Protein AF-A0A7Y3SZA1-F1 (afdb_monomer_lite)

Organism: NCBI:txid238834

Foldseek 3Di:
DWDQDPNDIDDPVQWDWLDKDWDPDDPPDQATKIWTWTAHPVGWIKIWIWGHLPDPQFDDDDPDTGTDIDIGTDDPVRSLVVCVVVVVVVSCCVVPVPPDDDD

Sequence (103 aa):
MRRVIEKRVYDTDTALMIAEDWNGLGDNDFRSLNEELYKTKKGNYFIYGSGGPLTKYGKSRGNQIDGSSKIILMSEQEAYKWLEEKGETEAIEEFFPNKFEEA

Structure (mmCIF, N/CA/C/O backbone):
data_AF-A0A7Y3SZA1-F1
#
_entry.id   AF-A0A7Y3SZA1-F1
#
loop_
_atom_site.group_PDB
_atom_site.id
_atom_site.type_symbol
_atom_site.label_atom_id
_atom_site.label_alt_id
_atom_site.label_comp_id
_atom_site.label_asym_id
_atom_site.label_entity_id
_atom_site.label_seq_id
_atom_site.pdbx_PDB_ins_code
_atom_site.Cartn_x
_atom_site.Cartn_y
_atom_site.Cartn_z
_atom_site.occupancy
_atom_site.B_iso_or_equiv
_atom_site.auth_seq_id
_atom_site.auth_comp_id
_atom_site.auth_asym_id
_atom_site.auth_atom_id
_atom_site.pdbx_PDB_model_num
ATOM 1 N N . MET A 1 1 ? -4.827 -7.432 -7.746 1.00 89.19 1 MET A N 1
ATOM 2 C CA . MET A 1 1 ? -3.545 -8.082 -7.344 1.00 89.19 1 MET A CA 1
ATOM 3 C C . MET A 1 1 ? -3.757 -8.909 -6.080 1.00 89.19 1 MET A C 1
ATOM 5 O O . MET A 1 1 ? -4.287 -8.386 -5.111 1.00 89.19 1 MET A O 1
ATOM 9 N N . ARG A 1 2 ? -3.299 -10.172 -6.052 1.00 92.94 2 ARG A N 1
ATOM 10 C CA . ARG A 1 2 ? -3.523 -11.105 -4.930 1.00 92.94 2 ARG A CA 1
ATOM 11 C C . ARG A 1 2 ? -2.260 -11.877 -4.546 1.00 92.94 2 ARG A C 1
ATOM 13 O O . ARG A 1 2 ? -1.626 -12.487 -5.406 1.00 92.94 2 ARG A O 1
ATOM 20 N N . ARG A 1 3 ? -1.903 -11.909 -3.256 1.00 93.25 3 ARG A N 1
ATOM 21 C CA . ARG A 1 3 ? -0.784 -12.717 -2.724 1.00 93.25 3 ARG A CA 1
ATOM 22 C C . ARG A 1 3 ? -1.074 -13.316 -1.355 1.00 93.25 3 ARG A C 1
ATOM 24 O O . ARG A 1 3 ? -1.841 -12.774 -0.566 1.00 93.25 3 ARG A O 1
ATOM 31 N N . VAL A 1 4 ? -0.391 -14.423 -1.068 1.00 94.44 4 VAL A N 1
ATOM 32 C CA . VAL A 1 4 ? -0.313 -15.005 0.274 1.00 94.44 4 VAL A CA 1
ATOM 33 C C . VAL A 1 4 ? 1.000 -14.569 0.916 1.00 94.44 4 VAL A C 1
ATOM 35 O O . VAL A 1 4 ? 2.067 -14.854 0.378 1.00 94.44 4 VAL A O 1
ATOM 38 N N . ILE A 1 5 ? 0.922 -13.881 2.053 1.00 93.19 5 ILE A N 1
ATOM 39 C CA . ILE A 1 5 ? 2.072 -13.429 2.846 1.00 93.19 5 ILE A CA 1
ATOM 40 C C . ILE A 1 5 ? 1.792 -13.835 4.293 1.00 93.19 5 ILE A C 1
ATOM 42 O O . ILE A 1 5 ? 0.684 -13.631 4.779 1.00 93.19 5 ILE A O 1
ATOM 46 N N . GLU A 1 6 ? 2.747 -14.490 4.958 1.00 89.88 6 GLU A N 1
ATOM 47 C CA . GLU A 1 6 ? 2.600 -14.944 6.356 1.00 89.88 6 GLU A CA 1
ATOM 48 C C . GLU A 1 6 ? 1.296 -15.723 6.632 1.00 89.88 6 GLU A C 1
ATOM 50 O O . GLU A 1 6 ? 0.608 -15.518 7.632 1.00 89.88 6 GLU A O 1
ATOM 55 N N . LYS A 1 7 ? 0.933 -16.639 5.721 1.00 91.31 7 LYS A N 1
ATOM 56 C CA . LYS A 1 7 ? -0.302 -17.453 5.779 1.00 91.31 7 LYS A CA 1
ATOM 57 C C . LYS A 1 7 ? -1.610 -16.639 5.707 1.00 91.31 7 LYS A C 1
ATOM 59 O O . LYS A 1 7 ? -2.682 -17.187 5.958 1.00 91.31 7 LYS A O 1
ATOM 64 N N . ARG A 1 8 ? -1.554 -15.356 5.340 1.00 92.19 8 ARG A N 1
ATOM 65 C CA . ARG A 1 8 ? -2.713 -14.474 5.133 1.00 92.19 8 ARG A CA 1
ATOM 66 C C . ARG A 1 8 ? -2.828 -14.092 3.660 1.00 92.19 8 ARG A C 1
ATOM 68 O O . ARG A 1 8 ? -1.822 -13.946 2.973 1.00 92.19 8 ARG A O 1
ATOM 75 N N . VAL A 1 9 ? -4.060 -13.956 3.172 1.00 94.00 9 VAL A N 1
ATOM 76 C CA . VAL A 1 9 ? -4.348 -13.530 1.795 1.00 94.00 9 VAL A CA 1
ATOM 77 C C . VAL A 1 9 ? -4.551 -12.019 1.781 1.00 94.00 9 VAL A C 1
ATOM 79 O O . VAL A 1 9 ? -5.385 -11.510 2.528 1.00 94.00 9 VAL A O 1
ATOM 82 N N . TYR A 1 10 ? -3.815 -11.338 0.911 1.00 95.12 10 TYR A N 1
ATOM 83 C CA . TYR A 1 10 ? -3.945 -9.916 0.616 1.00 95.12 10 TYR A CA 1
ATOM 84 C C . TYR A 1 10 ? -4.370 -9.779 -0.838 1.00 95.12 10 TYR A C 1
ATOM 86 O O . TYR A 1 10 ? -3.723 -10.338 -1.726 1.00 95.12 10 TYR A O 1
ATOM 94 N N . ASP A 1 11 ? -5.489 -9.104 -1.060 1.00 95.94 11 ASP A N 1
ATOM 95 C CA . ASP A 1 11 ? -6.163 -9.043 -2.351 1.00 95.94 11 ASP A CA 1
ATOM 96 C C . ASP A 1 11 ? -6.781 -7.655 -2.519 1.00 95.94 11 ASP A C 1
ATOM 98 O O . ASP A 1 11 ? -7.686 -7.302 -1.758 1.00 95.94 11 ASP A O 1
ATOM 102 N N . THR A 1 12 ? -6.272 -6.878 -3.477 1.00 96.06 12 THR A N 1
ATOM 103 C CA . THR A 1 12 ? -6.751 -5.514 -3.767 1.00 96.06 12 THR A CA 1
ATOM 104 C C . THR A 1 12 ? -8.209 -5.506 -4.221 1.00 96.06 12 THR A C 1
ATOM 106 O O . THR A 1 12 ? -8.901 -4.529 -3.991 1.00 96.06 12 THR A O 1
ATOM 109 N N . ASP A 1 13 ? -8.712 -6.608 -4.788 1.00 95.31 13 ASP A N 1
ATOM 110 C CA . ASP A 1 13 ? -10.069 -6.666 -5.347 1.00 95.31 13 ASP A CA 1
ATOM 111 C C . ASP A 1 13 ? -11.125 -6.891 -4.246 1.00 95.31 13 ASP A C 1
ATOM 113 O O . ASP A 1 13 ? -12.320 -6.685 -4.449 1.00 95.31 13 ASP A O 1
ATOM 117 N N . THR A 1 14 ? -10.699 -7.354 -3.063 1.00 95.12 14 THR A N 1
ATOM 118 C CA . THR A 1 14 ? -11.595 -7.637 -1.922 1.00 95.12 14 THR A CA 1
ATOM 119 C C . THR A 1 14 ? -11.325 -6.778 -0.692 1.00 95.12 14 THR A C 1
ATOM 121 O O . THR A 1 14 ? -12.128 -6.793 0.250 1.00 95.12 14 THR A O 1
ATOM 124 N N . ALA A 1 15 ? -10.179 -6.101 -0.664 1.00 97.00 15 ALA A N 1
ATOM 125 C CA . ALA A 1 15 ? -9.834 -5.119 0.346 1.00 97.00 15 ALA A CA 1
ATOM 126 C C . ALA A 1 15 ? -10.471 -3.768 0.002 1.00 97.00 15 ALA A C 1
ATOM 128 O O . ALA A 1 15 ? -10.808 -3.501 -1.146 1.00 97.00 15 ALA A O 1
ATOM 129 N N . LEU A 1 16 ? -10.643 -2.926 1.016 1.00 97.69 16 LEU A N 1
ATOM 130 C CA . LEU A 1 16 ? -11.113 -1.560 0.839 1.00 97.69 16 LEU A CA 1
ATOM 131 C C . LEU A 1 16 ? -9.912 -0.667 0.537 1.00 97.69 16 LEU A C 1
ATOM 133 O O . LEU A 1 16 ? -8.985 -0.633 1.348 1.00 97.69 16 LEU A O 1
ATOM 137 N N . MET A 1 17 ? -9.922 0.011 -0.607 1.00 97.81 17 MET A N 1
ATOM 138 C CA . MET A 1 17 ? -8.956 1.068 -0.905 1.00 97.81 17 MET A CA 1
ATOM 139 C C . MET A 1 17 ? -9.293 2.286 -0.046 1.00 97.81 17 MET A C 1
ATOM 141 O O . MET A 1 17 ? -10.448 2.699 -0.006 1.00 97.81 17 MET A O 1
ATOM 145 N N . ILE A 1 18 ? -8.299 2.802 0.669 1.00 97.50 18 ILE A N 1
ATOM 146 C CA . ILE A 1 18 ? -8.435 3.954 1.564 1.00 97.50 18 ILE A CA 1
ATOM 147 C C . ILE A 1 18 ? -8.007 5.231 0.849 1.00 97.50 18 ILE A C 1
ATOM 149 O O . ILE A 1 18 ? -8.697 6.235 0.944 1.00 97.50 18 ILE A O 1
ATOM 153 N N . ALA A 1 19 ? -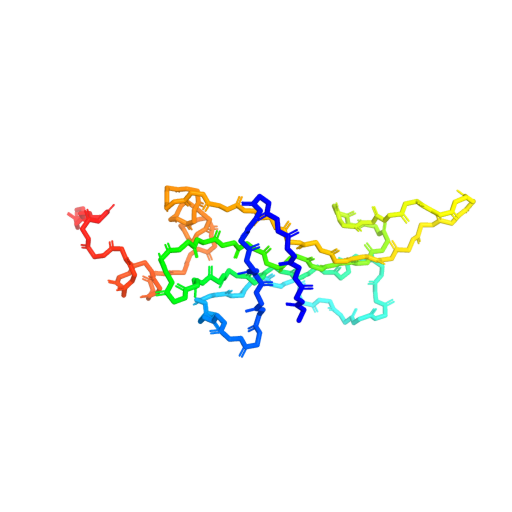6.867 5.186 0.161 1.00 97.81 19 ALA A N 1
ATOM 154 C CA . ALA A 1 19 ? -6.259 6.345 -0.478 1.00 97.81 19 ALA A CA 1
ATOM 155 C C . ALA A 1 19 ? -5.276 5.907 -1.572 1.00 97.81 19 ALA A C 1
ATOM 157 O O . ALA A 1 19 ? -4.803 4.762 -1.567 1.00 97.81 19 ALA A O 1
ATOM 158 N N . GLU A 1 20 ? -4.963 6.829 -2.478 1.00 97.38 20 GLU A N 1
ATOM 159 C CA . GLU A 1 20 ? -4.075 6.631 -3.623 1.00 97.38 20 GLU A CA 1
ATOM 160 C C . GLU A 1 20 ? -3.102 7.810 -3.742 1.00 97.38 20 GLU A C 1
ATOM 162 O O . GLU A 1 20 ? -3.511 8.965 -3.782 1.00 97.38 20 GLU A O 1
ATOM 167 N N . ASP A 1 21 ? -1.808 7.514 -3.841 1.00 96.62 21 ASP A N 1
ATOM 168 C CA . ASP A 1 21 ? -0.764 8.487 -4.151 1.00 96.62 21 ASP A CA 1
ATOM 169 C C . ASP A 1 21 ? -0.103 8.122 -5.477 1.00 96.62 21 ASP A C 1
ATOM 171 O O . ASP A 1 21 ? 0.587 7.106 -5.596 1.00 96.62 21 ASP A O 1
ATOM 175 N N . TRP A 1 22 ? -0.271 8.991 -6.466 1.00 95.56 22 TRP A N 1
ATOM 176 C CA . TRP A 1 22 ? 0.304 8.813 -7.790 1.00 95.56 22 TRP A CA 1
ATOM 177 C C . TRP A 1 22 ? 1.015 10.087 -8.234 1.00 95.56 22 TRP A C 1
ATOM 179 O O . TRP A 1 22 ? 0.613 11.208 -7.925 1.00 95.56 22 TRP A O 1
ATOM 189 N N . ASN A 1 23 ? 2.099 9.932 -8.990 1.00 95.25 23 ASN A N 1
ATOM 190 C CA . ASN A 1 23 ? 2.967 11.060 -9.335 1.00 95.25 23 ASN A CA 1
ATOM 191 C C . ASN A 1 23 ? 2.587 11.804 -10.627 1.00 95.25 23 ASN A C 1
ATOM 193 O O . ASN A 1 23 ? 3.404 12.561 -11.155 1.00 95.25 23 ASN A O 1
ATOM 197 N N . GLY A 1 24 ? 1.381 11.592 -11.158 1.00 94.69 24 GLY A N 1
ATOM 198 C CA . GLY A 1 24 ? 0.890 12.302 -12.343 1.00 94.69 24 GLY A CA 1
ATOM 199 C C . GLY A 1 24 ? 1.439 11.802 -13.686 1.00 94.69 24 GLY A C 1
ATOM 200 O O . GLY A 1 24 ? 1.104 12.366 -14.729 1.00 94.69 24 GLY A O 1
ATOM 201 N N . LEU A 1 25 ? 2.306 10.785 -13.694 1.00 95.38 25 LEU A N 1
ATOM 202 C CA . LEU A 1 25 ? 2.941 10.281 -14.911 1.00 95.38 25 LEU A CA 1
ATOM 203 C C . LEU A 1 25 ? 2.144 9.121 -15.512 1.00 95.38 25 LEU A C 1
ATOM 205 O O . LEU A 1 25 ? 1.649 8.256 -14.796 1.00 95.38 25 LEU A O 1
ATOM 209 N N . GLY A 1 26 ? 2.060 9.085 -16.842 1.00 89.56 26 GLY A N 1
ATOM 210 C CA . GLY A 1 26 ? 1.409 7.985 -17.553 1.00 89.56 26 GLY A CA 1
ATOM 211 C C . GLY A 1 26 ? 2.241 6.700 -17.554 1.00 89.56 26 GLY A C 1
ATOM 212 O O . GLY A 1 26 ? 3.463 6.738 -17.413 1.00 89.56 26 GLY A O 1
ATOM 213 N N . ASP A 1 27 ? 1.585 5.571 -17.820 1.00 80.88 27 ASP A N 1
ATOM 214 C CA . ASP A 1 27 ? 2.169 4.218 -17.750 1.00 80.88 27 ASP A CA 1
ATOM 215 C C . ASP A 1 27 ? 3.406 3.994 -18.640 1.00 80.88 27 ASP A C 1
ATOM 217 O O . ASP A 1 27 ? 4.214 3.102 -18.385 1.00 80.88 27 ASP A O 1
ATOM 221 N N . ASN A 1 28 ? 3.577 4.805 -19.688 1.00 86.69 28 ASN A N 1
ATOM 222 C CA . ASN A 1 28 ? 4.739 4.739 -20.579 1.00 86.69 28 ASN A CA 1
ATOM 223 C C . ASN A 1 28 ? 5.980 5.458 -20.0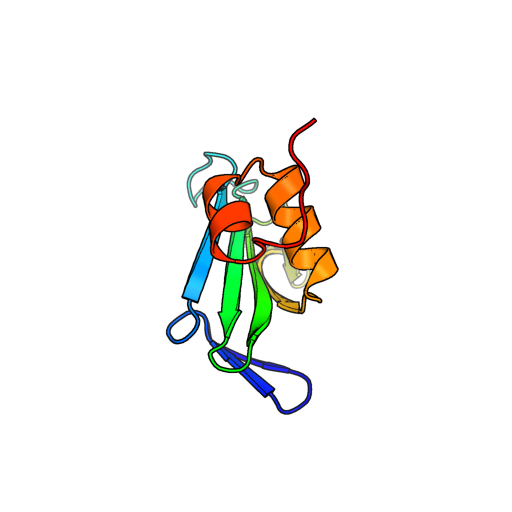19 1.00 86.69 28 ASN A C 1
ATOM 225 O O . ASN A 1 28 ? 7.066 5.316 -20.584 1.00 86.69 28 ASN A O 1
ATOM 229 N N . ASP A 1 29 ? 5.848 6.240 -18.943 1.00 94.50 29 ASP A N 1
ATOM 230 C CA . ASP A 1 29 ? 6.984 6.885 -18.290 1.00 94.50 29 ASP A CA 1
ATOM 231 C C . ASP A 1 29 ? 7.666 5.904 -17.331 1.00 94.50 29 ASP A C 1
ATOM 233 O O . ASP A 1 29 ? 7.040 5.299 -16.457 1.00 94.50 29 ASP A O 1
ATOM 237 N N . PHE A 1 30 ? 8.987 5.772 -17.447 1.00 94.94 30 PHE A N 1
ATOM 238 C CA . PHE A 1 30 ? 9.763 4.882 -16.584 1.00 94.94 30 PHE A CA 1
ATOM 239 C C . PHE A 1 30 ? 9.795 5.311 -15.115 1.00 94.94 30 PHE A C 1
ATOM 241 O O . PHE A 1 30 ? 10.216 4.523 -14.266 1.00 94.94 30 PHE A O 1
ATOM 248 N N . ARG A 1 31 ? 9.377 6.540 -14.815 1.00 96.25 31 ARG A N 1
ATOM 249 C CA . ARG A 1 31 ? 9.248 7.088 -13.466 1.00 96.25 31 ARG A CA 1
ATOM 250 C C . ARG A 1 31 ? 7.814 7.049 -12.943 1.00 96.25 31 ARG A C 1
ATOM 252 O O . ARG A 1 31 ? 7.616 7.514 -11.826 1.00 96.25 31 ARG A O 1
ATOM 259 N N . SER A 1 32 ? 6.841 6.525 -13.694 1.00 96.56 32 SER A N 1
ATOM 260 C CA . SER A 1 32 ? 5.465 6.352 -13.204 1.00 96.56 32 SER A CA 1
ATOM 261 C C . SER A 1 32 ? 5.454 5.613 -11.870 1.00 96.56 32 SER A C 1
ATOM 263 O O . SER A 1 32 ? 6.138 4.602 -11.706 1.00 96.56 32 SER A O 1
ATOM 265 N N . LEU A 1 33 ? 4.739 6.163 -10.892 1.00 96.75 33 LEU A N 1
ATOM 266 C CA . LEU A 1 33 ? 4.650 5.641 -9.533 1.00 96.75 33 LEU A CA 1
ATOM 267 C C . LEU A 1 33 ? 3.202 5.759 -9.073 1.00 96.75 33 LEU A C 1
ATOM 269 O O . LEU A 1 33 ? 2.637 6.849 -9.154 1.00 96.75 33 LEU A O 1
ATOM 273 N N . ASN A 1 34 ? 2.661 4.659 -8.561 1.00 96.94 34 ASN A N 1
ATOM 274 C CA . ASN A 1 34 ? 1.380 4.633 -7.875 1.00 96.94 34 ASN A CA 1
ATOM 275 C C . ASN A 1 34 ? 1.474 3.792 -6.595 1.0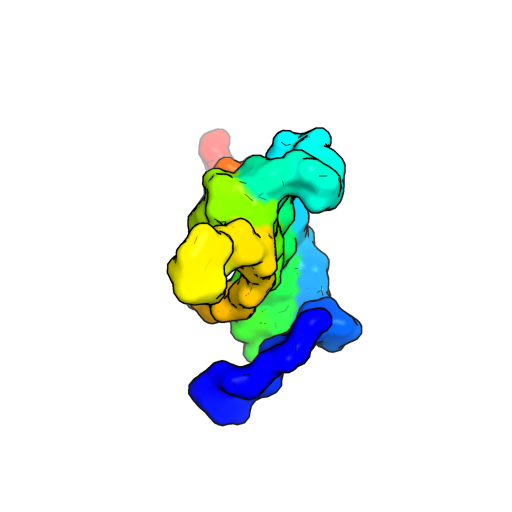0 96.94 34 ASN A C 1
ATOM 277 O O . ASN A 1 34 ? 1.987 2.667 -6.619 1.00 96.94 34 ASN A O 1
ATOM 281 N N . GLU A 1 35 ? 0.988 4.327 -5.485 1.00 97.88 35 GLU A N 1
ATOM 282 C CA . GLU A 1 35 ? 0.849 3.647 -4.205 1.00 97.88 35 GLU A CA 1
ATOM 283 C C . GLU A 1 35 ? -0.585 3.755 -3.704 1.00 97.88 35 GLU A C 1
ATOM 285 O O . GLU A 1 35 ? -1.071 4.831 -3.384 1.00 97.88 35 GLU A O 1
ATOM 290 N N . GLU A 1 36 ? -1.232 2.610 -3.549 1.00 98.12 36 GLU A N 1
ATOM 291 C CA . GLU A 1 36 ? -2.599 2.521 -3.053 1.00 98.12 36 GLU A CA 1
ATOM 292 C C . GLU A 1 36 ? -2.589 1.879 -1.659 1.00 98.12 36 GLU A C 1
ATOM 294 O O . GLU A 1 36 ? -2.055 0.775 -1.475 1.00 98.12 36 GLU A O 1
ATOM 299 N N . LEU A 1 37 ? -3.180 2.542 -0.662 1.00 98.38 37 LEU A N 1
ATOM 300 C CA . LEU A 1 37 ? -3.330 2.003 0.690 1.00 98.38 37 LEU A CA 1
ATOM 301 C C . LEU A 1 37 ? -4.646 1.230 0.809 1.00 98.38 37 LEU A C 1
ATOM 303 O O . LEU A 1 37 ? -5.717 1.749 0.513 1.00 98.38 37 LEU A O 1
ATOM 307 N N . TYR A 1 38 ? -4.578 0.005 1.326 1.00 98.25 38 TYR A N 1
ATOM 308 C CA . TYR A 1 38 ? -5.731 -0.872 1.498 1.00 98.25 38 TYR A CA 1
ATOM 309 C C . TYR A 1 38 ? -5.911 -1.346 2.938 1.00 98.25 38 TYR A C 1
ATOM 311 O O . TYR A 1 38 ? -4.943 -1.615 3.656 1.00 98.25 38 TYR A O 1
ATOM 319 N N . LYS A 1 39 ? -7.171 -1.592 3.310 1.00 97.69 39 LYS A N 1
ATOM 320 C CA . LYS A 1 39 ? -7.575 -2.298 4.531 1.00 97.69 39 LYS A CA 1
ATOM 321 C C . LYS A 1 39 ? -8.322 -3.581 4.197 1.00 97.69 39 LYS A C 1
ATOM 323 O O . LYS A 1 39 ? -9.357 -3.603 3.535 1.00 97.69 39 LYS A O 1
ATOM 328 N N . THR A 1 40 ? -7.800 -4.697 4.689 1.00 96.19 40 THR A N 1
ATOM 329 C CA . THR A 1 40 ? -8.468 -6.000 4.583 1.00 96.19 40 THR A CA 1
ATOM 330 C C . THR A 1 40 ? -9.712 -6.053 5.474 1.00 96.19 40 THR A C 1
ATOM 332 O O . THR A 1 40 ? -9.775 -5.400 6.514 1.00 96.19 40 THR A O 1
ATOM 335 N N . LYS A 1 41 ? -10.654 -6.957 5.171 1.00 93.12 41 LYS A N 1
ATOM 336 C CA . LYS A 1 41 ? -11.837 -7.227 6.021 1.00 93.12 41 LYS A CA 1
ATOM 337 C C . LYS A 1 41 ? -11.500 -7.615 7.468 1.00 93.12 41 LYS A C 1
ATOM 339 O O . LYS A 1 41 ? -12.341 -7.505 8.348 1.00 93.12 41 LYS A O 1
ATOM 344 N N . LYS A 1 42 ? -10.278 -8.105 7.711 1.00 92.94 42 LYS A N 1
ATOM 345 C CA . LYS A 1 42 ? -9.772 -8.475 9.043 1.00 92.94 42 LYS A CA 1
ATOM 346 C C . LYS A 1 42 ? -9.024 -7.331 9.746 1.00 92.94 42 LYS A C 1
ATOM 348 O O . LYS A 1 42 ? -8.397 -7.582 10.766 1.00 92.94 42 LYS A O 1
ATOM 353 N N . GLY A 1 43 ? -9.031 -6.121 9.185 1.00 94.38 43 GLY A N 1
ATOM 354 C CA . GLY A 1 43 ? -8.405 -4.932 9.772 1.00 94.38 43 GLY A CA 1
ATOM 355 C C . GLY A 1 43 ? -6.898 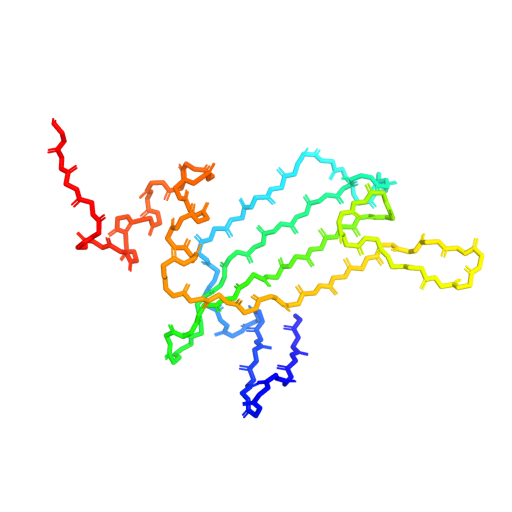-4.788 9.539 1.00 94.38 43 GLY A C 1
ATOM 356 O O . GLY A 1 43 ? -6.307 -3.855 10.059 1.00 94.38 43 GLY A O 1
ATOM 357 N N . ASN A 1 44 ? -6.261 -5.672 8.762 1.00 96.25 44 ASN A N 1
ATOM 358 C CA . ASN A 1 44 ? -4.847 -5.502 8.395 1.00 96.25 44 ASN A CA 1
ATOM 359 C C . ASN A 1 44 ? -4.702 -4.488 7.262 1.00 96.25 44 ASN A C 1
ATOM 361 O O . ASN A 1 44 ? -5.500 -4.543 6.320 1.00 96.25 44 ASN A O 1
ATOM 365 N N . TYR A 1 45 ? -3.645 -3.680 7.317 1.00 97.38 45 TYR A N 1
ATOM 366 C CA . TYR A 1 45 ? -3.311 -2.684 6.307 1.00 97.38 45 TYR A CA 1
ATOM 367 C C . TYR A 1 45 ? -2.169 -3.158 5.406 1.00 97.38 45 TYR A C 1
ATOM 369 O O . TYR A 1 45 ? -1.302 -3.936 5.818 1.00 97.38 45 TYR A O 1
ATOM 377 N N . PHE A 1 46 ? -2.184 -2.719 4.153 1.00 98.06 46 PHE A N 1
ATOM 378 C CA . PHE A 1 46 ? -1.093 -2.953 3.215 1.00 98.06 46 PHE A CA 1
ATOM 379 C C . PHE A 1 46 ? -1.114 -1.922 2.091 1.00 98.06 46 PHE A C 1
ATOM 381 O O . PHE A 1 46 ? -2.179 -1.455 1.703 1.00 98.06 46 PHE A O 1
ATOM 388 N N . ILE A 1 47 ? 0.057 -1.624 1.539 1.00 98.06 47 ILE A N 1
ATOM 389 C CA . ILE A 1 47 ? 0.194 -0.841 0.312 1.00 98.06 47 ILE A CA 1
ATOM 390 C C . ILE A 1 47 ? 0.317 -1.796 -0.870 1.00 98.06 47 ILE A C 1
ATOM 392 O O . ILE A 1 47 ? 1.113 -2.744 -0.834 1.00 98.06 47 ILE A O 1
ATOM 396 N N . TYR A 1 48 ? -0.445 -1.533 -1.925 1.00 97.94 48 TYR A N 1
ATOM 397 C CA . TYR A 1 48 ? -0.132 -2.011 -3.261 1.00 97.94 48 TYR A CA 1
ATOM 398 C C . TYR A 1 48 ? 0.636 -0.914 -3.993 1.00 97.94 48 TYR A C 1
ATOM 400 O O . TYR A 1 48 ? 0.090 0.114 -4.367 1.00 97.94 48 TYR A O 1
ATOM 408 N N . GLY A 1 49 ? 1.935 -1.136 -4.148 1.00 97.00 49 GLY A N 1
ATOM 409 C CA . GLY A 1 49 ? 2.814 -0.210 -4.840 1.00 97.00 49 GLY A CA 1
ATOM 410 C C . GLY A 1 49 ? 3.144 -0.722 -6.226 1.00 97.00 49 GLY A C 1
ATOM 411 O O . GLY A 1 49 ? 3.517 -1.890 -6.373 1.00 97.00 49 GLY A O 1
ATOM 412 N N . SER A 1 50 ? 3.042 0.138 -7.226 1.00 96.25 50 SER A N 1
ATOM 413 C CA . SER A 1 50 ? 3.450 -0.134 -8.597 1.00 96.25 50 SER A CA 1
ATOM 414 C C . SER A 1 50 ? 4.281 1.016 -9.146 1.00 96.25 50 SER A C 1
ATOM 416 O O . SER A 1 50 ? 4.129 2.172 -8.753 1.00 96.25 50 SER A O 1
ATOM 418 N N . GLY A 1 51 ? 5.219 0.699 -10.030 1.00 96.69 51 GLY A N 1
ATOM 419 C CA . GLY A 1 51 ? 5.950 1.745 -10.719 1.00 96.69 51 GLY A CA 1
ATOM 420 C C . GLY A 1 51 ? 6.869 1.241 -11.810 1.00 96.69 51 GLY A C 1
ATOM 421 O O . GLY A 1 51 ? 7.177 0.048 -11.907 1.00 96.69 51 GLY A O 1
ATOM 422 N N . GLY A 1 52 ? 7.307 2.189 -12.630 1.00 96.31 52 GLY A N 1
ATOM 423 C CA . GLY A 1 52 ? 8.213 1.958 -13.738 1.00 96.31 52 GLY A CA 1
ATOM 424 C C . GLY A 1 52 ? 9.638 1.584 -13.299 1.00 96.31 52 GLY A C 1
ATOM 425 O O . GLY A 1 52 ? 9.981 1.640 -12.110 1.00 96.31 52 GLY A O 1
ATOM 426 N N . PRO A 1 53 ? 10.500 1.221 -14.266 1.00 95.75 53 PRO A N 1
ATOM 427 C CA . PRO A 1 53 ? 11.878 0.788 -14.030 1.00 95.75 53 PRO A CA 1
ATOM 428 C C . PRO A 1 53 ? 12.751 1.737 -13.200 1.00 95.75 53 PRO A C 1
ATOM 430 O O . PRO A 1 53 ? 13.685 1.287 -12.544 1.00 95.75 53 PRO A O 1
ATOM 433 N N . LEU A 1 54 ? 12.479 3.045 -13.238 1.00 95.56 54 LEU A N 1
ATOM 434 C CA . LEU A 1 54 ? 13.273 4.076 -12.561 1.00 95.56 54 LEU A CA 1
ATOM 435 C C . LEU A 1 54 ? 12.677 4.500 -11.210 1.00 95.56 54 LEU A C 1
ATOM 437 O O . LEU A 1 54 ? 13.003 5.569 -10.697 1.00 95.56 54 LEU A O 1
ATOM 441 N N . THR A 1 55 ? 11.809 3.673 -10.630 1.00 95.88 55 THR A N 1
ATOM 442 C CA . THR A 1 55 ? 11.207 3.902 -9.311 1.00 95.88 55 THR A CA 1
ATOM 443 C C . THR A 1 55 ? 11.732 2.924 -8.262 1.00 95.88 55 THR A C 1
ATOM 445 O O . THR A 1 55 ? 12.449 1.972 -8.573 1.00 95.88 55 THR A O 1
ATOM 448 N N . LYS A 1 56 ? 11.302 3.094 -7.003 1.00 94.31 56 LYS A N 1
ATOM 449 C CA . LYS A 1 56 ? 11.551 2.125 -5.920 1.00 94.31 56 LYS A CA 1
ATOM 450 C C . LYS A 1 56 ? 10.966 0.728 -6.187 1.00 94.31 56 LYS A C 1
ATOM 452 O O . LYS A 1 56 ? 11.317 -0.220 -5.486 1.00 94.31 56 LYS A O 1
ATOM 457 N N . TYR A 1 57 ? 10.094 0.596 -7.189 1.00 95.44 57 TYR A N 1
ATOM 458 C CA . TYR A 1 57 ? 9.529 -0.675 -7.635 1.00 95.44 57 TYR A CA 1
ATOM 459 C C . TYR A 1 57 ? 10.221 -1.262 -8.866 1.00 95.44 57 TYR A C 1
ATOM 461 O O . TYR A 1 57 ? 9.836 -2.344 -9.302 1.00 95.44 57 TYR A O 1
ATOM 469 N N . GLY A 1 58 ? 11.258 -0.610 -9.399 1.00 94.69 58 GLY A N 1
ATOM 470 C CA . GLY A 1 58 ? 12.073 -1.168 -10.471 1.00 94.69 58 GLY A CA 1
ATOM 471 C C . GLY A 1 58 ? 12.688 -2.507 -10.060 1.00 94.69 58 GLY A C 1
ATOM 472 O O . GLY A 1 58 ? 13.279 -2.641 -8.984 1.00 94.69 58 GLY A O 1
ATOM 473 N N . LYS A 1 59 ? 12.549 -3.525 -10.912 1.00 95.31 59 LYS A N 1
ATOM 474 C CA . LYS A 1 59 ? 13.061 -4.873 -10.655 1.00 95.31 59 LYS A CA 1
ATOM 475 C C . LYS A 1 59 ? 14.053 -5.283 -11.734 1.00 95.31 59 LYS A C 1
ATOM 477 O O . LYS A 1 59 ? 13.705 -5.383 -12.906 1.00 95.31 59 LYS A O 1
ATOM 482 N N . SER A 1 60 ? 15.285 -5.580 -11.320 1.00 93.88 60 SER A N 1
ATOM 483 C CA . SER A 1 60 ? 16.305 -6.099 -12.234 1.00 93.88 60 SER A CA 1
ATOM 484 C C . SER A 1 60 ? 15.927 -7.489 -12.752 1.00 93.88 60 SER A C 1
ATOM 486 O O . SER A 1 60 ? 15.535 -8.382 -11.993 1.00 93.88 60 SER A O 1
ATOM 488 N N . ARG A 1 61 ? 16.080 -7.661 -14.064 1.00 92.81 61 ARG A N 1
ATOM 489 C CA . ARG A 1 61 ? 15.888 -8.906 -14.799 1.00 92.81 61 ARG A CA 1
ATOM 490 C C . ARG A 1 61 ? 17.048 -9.081 -15.781 1.00 92.81 61 ARG A C 1
ATOM 492 O O . ARG A 1 61 ? 16.955 -8.755 -16.961 1.00 92.81 61 ARG A O 1
ATOM 499 N N . GLY A 1 62 ? 18.172 -9.585 -15.273 1.00 92.56 62 GLY A N 1
ATOM 500 C CA . GLY A 1 62 ? 19.411 -9.693 -16.048 1.00 92.56 62 GLY A CA 1
ATOM 501 C C . GLY A 1 62 ? 19.965 -8.308 -16.387 1.00 92.56 62 GLY A C 1
ATOM 502 O O . GLY A 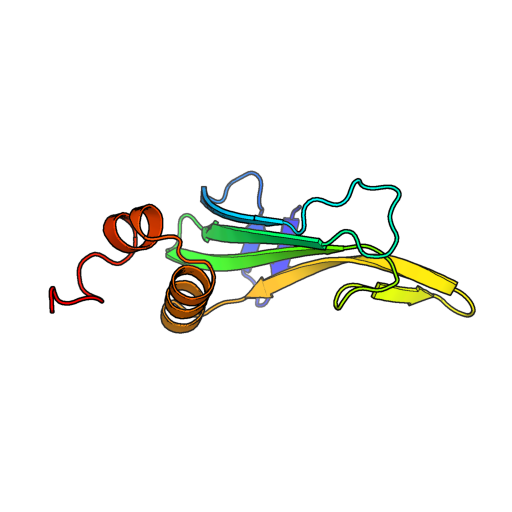1 62 ? 20.204 -7.510 -15.487 1.00 92.56 62 GLY A O 1
ATOM 503 N N . ASN A 1 63 ? 20.125 -8.016 -17.681 1.00 94.06 63 ASN A N 1
ATOM 504 C CA . ASN A 1 63 ? 20.636 -6.727 -18.174 1.00 94.06 63 ASN A CA 1
ATOM 505 C C . ASN A 1 63 ? 19.542 -5.655 -18.352 1.00 94.06 63 ASN A C 1
ATOM 507 O O . ASN A 1 63 ? 19.792 -4.620 -18.963 1.00 94.06 63 ASN A O 1
ATOM 511 N N . GLN A 1 64 ? 18.323 -5.916 -17.877 1.00 94.69 64 GLN A N 1
ATOM 512 C CA . GLN A 1 64 ? 17.178 -5.011 -17.972 1.00 94.69 64 GLN A CA 1
ATOM 513 C C . GLN A 1 64 ? 16.635 -4.689 -16.576 1.00 94.69 64 GLN A C 1
ATOM 515 O O . GLN A 1 64 ? 16.870 -5.430 -15.615 1.00 94.69 64 GLN A O 1
ATOM 520 N N . ILE A 1 65 ? 15.905 -3.581 -16.470 1.00 95.19 65 ILE A N 1
ATOM 521 C CA . ILE A 1 65 ? 15.094 -3.244 -15.302 1.00 95.19 65 ILE A CA 1
ATOM 522 C C . ILE A 1 65 ? 13.673 -3.061 -15.813 1.00 95.19 65 ILE A C 1
ATOM 524 O O . ILE A 1 65 ? 13.436 -2.226 -16.683 1.00 95.19 65 ILE A O 1
ATOM 528 N N . ASP A 1 66 ? 12.755 -3.848 -15.270 1.00 94.25 66 ASP A N 1
ATOM 529 C CA . ASP A 1 66 ? 11.334 -3.756 -15.577 1.00 94.25 66 ASP A CA 1
ATOM 530 C C . ASP A 1 66 ? 10.626 -2.982 -14.458 1.00 94.25 66 ASP A C 1
ATOM 532 O O . ASP A 1 66 ? 11.053 -3.001 -13.297 1.00 94.25 66 ASP A O 1
ATOM 536 N N . GLY A 1 67 ? 9.515 -2.328 -14.796 1.00 94.94 67 GLY A N 1
ATOM 537 C CA . GLY A 1 67 ? 8.555 -1.902 -13.785 1.00 94.94 67 GLY A CA 1
ATOM 538 C C . GLY A 1 67 ? 7.971 -3.124 -13.076 1.00 94.94 67 GLY A C 1
ATOM 539 O O . GLY A 1 67 ? 7.855 -4.207 -13.654 1.00 94.94 67 GLY A O 1
ATOM 540 N N . SER A 1 68 ? 7.620 -2.981 -11.806 1.00 95.56 68 SER A N 1
ATOM 541 C CA . SER A 1 68 ? 7.021 -4.066 -11.033 1.00 95.56 68 SER A CA 1
ATOM 542 C C . SER A 1 68 ? 6.000 -3.505 -10.062 1.00 95.56 68 SER A C 1
ATOM 544 O O . SER A 1 68 ? 5.918 -2.304 -9.815 1.00 95.56 68 SER A O 1
ATOM 546 N N . SER A 1 69 ? 5.233 -4.411 -9.470 1.00 95.56 69 SER A N 1
ATOM 547 C CA . SER A 1 69 ? 4.392 -4.108 -8.329 1.00 95.56 69 SER A CA 1
ATOM 548 C C . SER A 1 69 ? 4.685 -5.016 -7.137 1.00 95.56 69 SER A C 1
ATOM 550 O O . SER A 1 69 ? 5.280 -6.101 -7.260 1.00 95.56 69 SER A O 1
ATOM 552 N N . LYS A 1 70 ? 4.316 -4.553 -5.943 1.00 95.62 70 LYS A N 1
ATOM 553 C CA . LYS A 1 70 ? 4.575 -5.230 -4.673 1.00 95.62 70 LYS A CA 1
ATOM 554 C C . LYS A 1 70 ? 3.472 -4.922 -3.663 1.00 95.62 70 LYS A C 1
ATOM 556 O O . LYS A 1 70 ? 2.957 -3.817 -3.612 1.00 95.62 70 LYS A O 1
ATOM 561 N N . ILE A 1 71 ? 3.163 -5.917 -2.832 1.00 96.81 71 ILE A N 1
ATOM 562 C CA . ILE A 1 71 ? 2.390 -5.725 -1.604 1.00 96.81 71 ILE A CA 1
ATOM 563 C C . ILE A 1 71 ? 3.372 -5.500 -0.455 1.00 96.81 71 ILE A C 1
ATOM 565 O O . ILE A 1 71 ? 4.286 -6.311 -0.262 1.00 96.81 71 ILE A O 1
ATOM 569 N N . ILE A 1 72 ? 3.184 -4.410 0.282 1.00 96.56 72 ILE A N 1
ATOM 570 C CA . ILE A 1 72 ? 3.954 -4.046 1.473 1.00 96.56 72 ILE A CA 1
ATOM 571 C C . ILE A 1 72 ? 2.988 -4.069 2.653 1.00 96.56 72 ILE A C 1
ATOM 573 O O . ILE A 1 72 ? 1.996 -3.349 2.648 1.00 96.56 72 ILE A O 1
ATOM 577 N N . LEU A 1 73 ? 3.237 -4.938 3.632 1.00 97.31 73 LEU A N 1
ATOM 578 C CA . LEU A 1 73 ? 2.406 -5.001 4.833 1.00 97.31 73 LEU A CA 1
ATOM 579 C C . LEU A 1 73 ? 2.673 -3.782 5.708 1.00 97.31 73 LEU A C 1
ATOM 581 O O . LEU A 1 73 ? 3.828 -3.395 5.855 1.00 97.31 73 LEU A O 1
ATOM 585 N N . MET A 1 74 ? 1.609 -3.229 6.283 1.00 96.81 74 MET A N 1
ATOM 586 C CA . MET A 1 74 ? 1.668 -2.053 7.143 1.00 96.81 74 MET A CA 1
ATOM 587 C C . MET A 1 74 ? 0.998 -2.375 8.477 1.00 96.81 74 MET A C 1
ATOM 589 O O . MET A 1 74 ? -0.071 -2.995 8.531 1.00 96.81 74 MET A O 1
ATOM 593 N N . SER A 1 75 ? 1.612 -1.933 9.564 1.00 96.69 75 SER A N 1
ATOM 594 C CA . SER A 1 75 ? 0.924 -1.769 10.839 1.00 96.69 75 SER A CA 1
ATOM 595 C C . SER A 1 75 ? -0.090 -0.623 10.759 1.00 96.69 75 SER A C 1
ATOM 597 O O . SER A 1 75 ? -0.049 0.216 9.859 1.00 96.69 75 SER A O 1
ATOM 599 N N . GLU A 1 76 ? -1.003 -0.568 11.728 1.00 96.00 76 GLU A N 1
ATOM 600 C CA . GLU A 1 76 ? -1.965 0.533 11.855 1.00 96.00 76 GLU A CA 1
ATOM 601 C C . GLU A 1 76 ? -1.263 1.900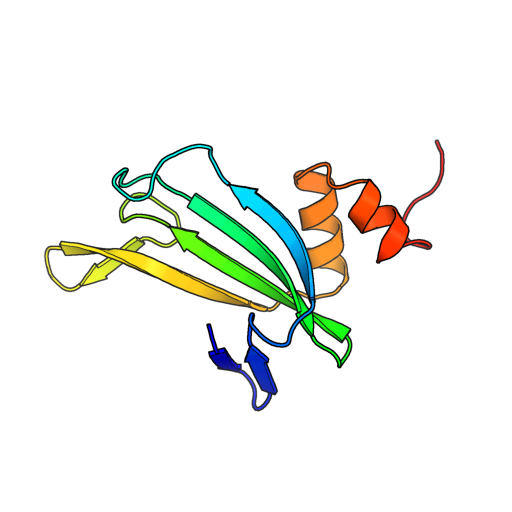 11.945 1.00 96.00 76 GLU A C 1
ATOM 603 O O . GLU A 1 76 ? -1.678 2.855 11.296 1.00 96.00 76 GLU A O 1
ATOM 608 N N . GLN A 1 77 ? -0.160 1.981 12.698 1.00 95.94 77 GLN A N 1
ATOM 609 C CA . GLN A 1 77 ? 0.606 3.216 12.864 1.00 95.94 77 GLN A CA 1
ATOM 610 C C . GLN A 1 77 ? 1.332 3.632 11.578 1.00 95.94 77 GLN A C 1
ATOM 612 O O . GLN A 1 77 ? 1.363 4.815 11.250 1.00 95.94 77 GLN A O 1
ATOM 617 N N . GLU A 1 78 ? 1.905 2.677 10.841 1.00 97.69 78 GLU A N 1
ATOM 618 C CA . GLU A 1 78 ? 2.549 2.969 9.555 1.00 97.69 78 GLU A CA 1
ATOM 619 C C . GLU A 1 78 ? 1.525 3.434 8.511 1.00 97.69 78 GLU A C 1
ATOM 621 O O . GLU A 1 78 ? 1.822 4.338 7.737 1.00 97.69 78 GLU A O 1
ATOM 626 N N . ALA A 1 79 ? 0.319 2.855 8.508 1.00 97.44 79 ALA A N 1
ATOM 627 C CA . ALA A 1 79 ? -0.769 3.279 7.629 1.00 97.44 79 ALA A CA 1
ATOM 628 C C . ALA A 1 79 ? -1.251 4.703 7.953 1.00 97.44 79 ALA A C 1
ATOM 630 O O . ALA A 1 79 ? -1.396 5.511 7.041 1.00 97.44 79 ALA A O 1
ATOM 631 N N . TYR A 1 80 ? -1.428 5.029 9.239 1.00 96.94 80 TYR A N 1
ATOM 632 C CA . TYR A 1 80 ? -1.765 6.388 9.676 1.00 96.94 80 TYR A CA 1
ATOM 633 C C . TYR A 1 80 ? -0.708 7.405 9.225 1.00 96.94 80 TYR A C 1
ATOM 635 O O . TYR A 1 80 ? -1.039 8.406 8.600 1.00 96.94 80 TYR A O 1
ATOM 643 N N . LYS A 1 81 ? 0.576 7.122 9.488 1.00 97.19 81 LYS A N 1
ATOM 644 C CA . LYS A 1 81 ? 1.681 8.018 9.116 1.00 97.19 81 LYS A CA 1
ATOM 645 C C . LYS A 1 81 ? 1.754 8.232 7.608 1.00 97.19 81 LYS A C 1
ATOM 647 O O . LYS A 1 81 ? 2.041 9.332 7.159 1.00 97.19 81 LYS A O 1
ATOM 652 N N . TRP A 1 82 ? 1.490 7.184 6.830 1.00 97.88 82 TRP A N 1
ATOM 653 C CA . TRP A 1 82 ? 1.436 7.300 5.379 1.00 97.88 82 TRP A CA 1
ATOM 654 C C . TRP A 1 82 ? 0.323 8.260 4.941 1.00 97.88 82 TRP A C 1
ATOM 656 O O . TRP A 1 82 ? 0.595 9.158 4.156 1.00 97.88 82 TRP A O 1
ATOM 666 N N . LEU A 1 83 ? -0.892 8.141 5.490 1.00 97.50 83 LEU A N 1
ATOM 667 C CA . LEU A 1 83 ? -1.990 9.066 5.176 1.00 97.50 83 LEU A CA 1
ATOM 668 C C . LEU A 1 83 ? -1.658 10.511 5.566 1.00 97.50 83 LEU A C 1
ATOM 670 O O . LEU A 1 83 ? -1.916 11.429 4.794 1.00 97.50 83 LEU A O 1
ATOM 674 N N . GLU A 1 84 ? -1.036 10.707 6.730 1.00 96.19 84 GLU A N 1
ATOM 675 C CA . GLU A 1 84 ? -0.595 12.023 7.204 1.00 96.19 84 GLU A CA 1
ATOM 676 C C . GLU A 1 84 ? 0.447 12.639 6.257 1.00 96.19 84 GLU A C 1
ATOM 678 O O . GLU A 1 84 ? 0.325 13.798 5.868 1.00 96.19 84 GLU A O 1
ATOM 683 N N . GLU A 1 85 ? 1.429 11.851 5.810 1.00 96.75 85 GLU A N 1
ATOM 684 C CA . GLU A 1 85 ? 2.443 12.285 4.840 1.00 96.75 85 GLU A CA 1
ATOM 685 C C . GLU A 1 85 ? 1.847 12.646 3.470 1.00 96.75 85 GLU A C 1
ATOM 687 O O . GLU A 1 85 ? 2.409 13.488 2.765 1.00 96.75 85 GLU A O 1
ATOM 692 N N . LYS A 1 86 ? 0.731 12.017 3.085 1.00 95.81 86 LYS A N 1
ATOM 693 C CA . LYS A 1 86 ? 0.007 12.297 1.834 1.00 95.81 86 LYS A CA 1
ATOM 694 C C . LYS A 1 86 ? -1.048 13.395 1.956 1.00 95.81 86 LYS A C 1
ATOM 696 O O . LYS A 1 86 ? -1.520 13.881 0.935 1.00 95.81 86 LYS A O 1
ATOM 701 N N . GLY A 1 87 ? -1.363 13.836 3.173 1.00 95.38 87 GLY A N 1
ATOM 702 C CA . GLY A 1 87 ? -2.402 14.837 3.421 1.00 95.38 87 GLY A CA 1
ATOM 703 C C . GLY A 1 87 ? -3.823 14.300 3.234 1.00 95.38 87 GLY A C 1
ATOM 704 O O . GLY A 1 87 ? -4.731 15.066 2.925 1.00 95.38 87 GLY A O 1
ATOM 705 N N . GLU A 1 88 ? -4.021 12.994 3.418 1.00 95.75 88 GLU A N 1
ATOM 706 C CA . GLU A 1 88 ? -5.305 12.303 3.245 1.00 95.75 88 GLU A CA 1
ATOM 707 C C . GLU A 1 88 ? -6.192 12.452 4.493 1.00 95.75 88 GLU A C 1
ATOM 709 O O . GLU A 1 88 ? -6.480 11.489 5.209 1.00 95.75 88 GLU A O 1
ATOM 714 N N . THR A 1 89 ? -6.599 13.690 4.790 1.00 94.69 89 THR A N 1
ATOM 715 C CA . THR A 1 89 ? -7.324 14.049 6.022 1.00 94.69 89 THR A CA 1
ATOM 716 C C . THR A 1 89 ? -8.655 13.310 6.162 1.00 94.69 89 THR A C 1
ATOM 718 O O . THR A 1 89 ? -8.934 12.766 7.227 1.00 94.69 89 THR A O 1
ATOM 721 N N . GLU A 1 90 ? -9.451 13.222 5.093 1.00 94.94 90 GLU A N 1
ATOM 722 C CA . GLU A 1 90 ? -10.763 12.551 5.124 1.00 94.94 90 GLU A CA 1
ATOM 723 C C . GLU A 1 90 ? -10.621 11.066 5.500 1.00 94.94 90 GLU A C 1
ATOM 725 O O . GLU A 1 90 ? -11.352 10.544 6.344 1.00 94.94 90 GLU A O 1
ATOM 730 N N . ALA A 1 91 ? -9.609 10.394 4.946 1.00 95.50 91 ALA A N 1
ATOM 731 C CA . ALA A 1 91 ? -9.298 9.011 5.282 1.00 95.50 91 ALA A CA 1
ATOM 732 C C . ALA A 1 91 ? -8.800 8.854 6.731 1.00 95.50 91 ALA A C 1
ATOM 734 O O . ALA A 1 91 ? -9.100 7.853 7.388 1.00 95.50 91 ALA A O 1
ATOM 735 N N . ILE A 1 92 ? -8.042 9.822 7.255 1.00 95.94 92 ILE A N 1
ATOM 736 C CA . ILE A 1 92 ? -7.619 9.818 8.661 1.00 95.94 92 ILE A CA 1
ATOM 737 C C . ILE A 1 92 ? -8.833 9.926 9.587 1.00 95.94 92 ILE A C 1
ATOM 739 O O . ILE A 1 92 ? -8.949 9.135 10.525 1.00 95.94 92 ILE A O 1
ATOM 743 N N . GLU A 1 93 ? -9.751 10.849 9.311 1.00 94.62 93 GLU A N 1
ATOM 744 C CA . GLU A 1 93 ? -10.970 11.038 10.101 1.00 94.62 93 GLU A CA 1
ATOM 745 C C . GLU A 1 93 ? -11.864 9.791 10.087 1.00 94.62 93 GLU A C 1
ATOM 747 O O . GLU A 1 93 ? -12.361 9.371 11.135 1.00 94.62 93 GLU A O 1
ATOM 752 N N . GLU A 1 94 ? -12.019 9.145 8.927 1.00 95.25 94 GLU A N 1
ATOM 753 C CA . GLU A 1 94 ? -12.852 7.948 8.785 1.00 95.25 94 GLU A CA 1
ATOM 754 C C . GLU A 1 94 ? -12.232 6.711 9.457 1.00 95.25 94 GLU A C 1
ATOM 756 O O . GLU A 1 94 ? -12.903 5.981 10.196 1.00 95.25 94 GLU A O 1
ATOM 761 N N . PHE A 1 95 ? -10.948 6.438 9.200 1.00 94.50 95 PHE A N 1
ATOM 762 C CA . PHE A 1 95 ? -10.321 5.175 9.603 1.00 94.50 95 PHE A CA 1
ATOM 763 C C . PHE A 1 95 ? -9.561 5.249 10.929 1.00 94.50 95 PHE A C 1
ATOM 765 O O . PHE A 1 95 ? -9.321 4.200 11.540 1.00 94.50 95 PHE A O 1
ATOM 772 N N . PHE A 1 96 ? -9.211 6.452 11.390 1.00 93.94 96 PHE A N 1
ATOM 773 C CA . PHE A 1 96 ? -8.415 6.699 12.593 1.00 93.94 96 PHE A CA 1
ATOM 774 C C . PHE A 1 96 ? -8.971 7.850 13.466 1.00 93.94 96 PHE A C 1
ATOM 776 O O . PHE A 1 96 ? -8.193 8.680 13.942 1.00 93.94 96 PHE A O 1
ATOM 783 N N . PRO A 1 97 ? -10.280 7.870 13.793 1.00 89.88 97 PRO A N 1
ATOM 784 C CA . PRO A 1 97 ? -10.937 8.991 14.485 1.00 89.88 97 PRO A CA 1
ATOM 785 C C . PRO A 1 97 ? -10.372 9.325 15.877 1.00 89.88 97 PRO A C 1
ATOM 787 O O . PRO A 1 97 ? -10.610 10.403 16.399 1.00 89.88 97 PRO A O 1
ATOM 790 N N . ASN A 1 98 ? -9.630 8.402 16.502 1.00 90.25 98 ASN A N 1
ATOM 791 C CA . ASN A 1 98 ? -9.055 8.568 17.845 1.00 90.25 98 ASN A CA 1
ATOM 792 C C . ASN A 1 98 ? -7.532 8.804 17.822 1.00 90.25 98 ASN A C 1
ATOM 794 O O . ASN A 1 98 ? -6.852 8.503 18.804 1.00 90.25 98 ASN A O 1
ATOM 798 N N . LYS A 1 99 ? -6.965 9.207 16.678 1.00 85.44 99 LYS A N 1
ATOM 799 C CA . LYS A 1 99 ? -5.509 9.355 16.486 1.00 85.44 99 LYS A CA 1
ATOM 800 C C . LYS A 1 99 ? -5.054 10.793 16.238 1.00 85.44 99 LYS A C 1
ATOM 802 O O . LYS A 1 99 ? -3.859 10.998 16.057 1.00 85.44 99 LYS A O 1
ATOM 807 N N . PHE A 1 100 ? -5.964 11.758 16.275 1.00 84.00 100 PHE A N 1
ATOM 808 C CA . PHE A 1 100 ? -5.668 13.177 16.122 1.00 84.00 100 PHE A CA 1
ATOM 809 C C . PHE A 1 100 ? -6.404 13.995 17.189 1.00 84.00 100 PHE A C 1
ATOM 811 O O . PHE A 1 100 ? -7.405 13.548 17.749 1.00 84.00 100 PHE A O 1
ATOM 818 N N . GLU A 1 101 ? -5.886 15.187 17.467 1.00 82.12 101 GLU A N 1
ATOM 819 C CA . GLU A 1 101 ? -6.493 16.191 18.339 1.00 82.12 101 GLU A CA 1
ATOM 820 C C . GLU A 1 101 ? -6.525 17.519 17.574 1.00 82.12 101 GLU A C 1
ATOM 822 O O . GLU A 1 101 ? -5.596 17.829 16.826 1.00 82.12 101 GLU A O 1
ATOM 827 N N . GLU A 1 102 ? -7.607 18.281 17.728 1.00 75.75 102 GLU A N 1
ATOM 828 C CA . GLU A 1 102 ? -7.722 19.621 17.147 1.00 75.75 102 GLU A CA 1
ATOM 829 C C . GLU A 1 102 ? -6.790 20.573 17.920 1.00 75.75 102 GLU A C 1
ATOM 831 O O . GLU A 1 102 ? -6.818 20.595 19.154 1.00 75.75 102 GLU A O 1
ATOM 836 N N . ALA A 1 103 ? -5.914 21.281 17.200 1.00 74.75 103 ALA A N 1
ATOM 837 C CA . ALA A 1 103 ? -4.837 22.098 17.773 1.00 74.75 103 ALA A CA 1
ATOM 838 C C . ALA A 1 103 ? -5.286 23.501 18.210 1.00 74.75 103 ALA A C 1
ATOM 840 O O . ALA A 1 103 ? -6.154 24.094 17.529 1.00 74.75 103 ALA A O 1
#

pLDDT: mean 94.49, std 4.19, range [74.75, 98.38]

Radius of gyration: 15.07 Å; chains: 1; bounding box: 34×40×39 Å

Secondary structure (DSSP, 8-state):
-EEEETTEEEETTTSEEEEEEE-S--TTSTT-EEEEEEE-TTS-EEEEEEE-TTSTT-EEETTEEE-EEEEEEE-HHHHHHHHHHHT-HHHHHHH-TTS----